Protein AF-A0A0M9DQA1-F1 (afdb_monomer_lite)

Sequence (60 aa):
MIHLNKEKLLADRERLINILKSKDLDENTHRLVREDLRSVEKELEEIEPNILNHEDSKHE

Radius of gyration: 13.13 Å; chains: 1; bounding box: 29×34×30 Å

Secondary structure (DSSP, 8-state):
-HHHHHHHHHHHHHHHHHHHT-TT--HHHHHHHHHHHHHHHHHHHHH-TTSTTTTS----

Structure (mmCIF, N/CA/C/O backbone):
data_AF-A0A0M9DQA1-F1
#
_entry.id   AF-A0A0M9DQA1-F1
#
loop_
_atom_site.group_PDB
_atom_site.id
_atom_site.type_symbol
_atom_site.label_atom_id
_atom_site.label_alt_id
_atom_site.label_comp_id
_atom_site.label_asym_id
_atom_site.label_entity_id
_atom_site.label_seq_id
_atom_site.pdbx_PDB_ins_code
_atom_site.Cartn_x
_atom_site.Cartn_y
_atom_site.Cartn_z
_atom_site.occupancy
_atom_site.B_iso_or_equiv
_atom_site.auth_seq_id
_atom_site.auth_comp_id
_atom_site.auth_asym_id
_atom_site.auth_atom_id
_atom_site.pdbx_PDB_model_num
ATOM 1 N N . MET A 1 1 ? -14.111 9.119 14.802 1.00 54.41 1 MET A N 1
ATOM 2 C CA . MET A 1 1 ? -12.929 9.457 13.973 1.00 54.41 1 MET A CA 1
ATOM 3 C C . MET A 1 1 ? -12.044 8.252 13.639 1.00 54.41 1 MET A C 1
ATOM 5 O O . MET A 1 1 ? -11.505 8.247 12.548 1.00 54.41 1 MET A O 1
ATOM 9 N N . ILE A 1 2 ? -11.930 7.216 14.484 1.00 56.16 2 ILE A N 1
ATOM 10 C CA . ILE A 1 2 ? -11.018 6.068 14.249 1.00 56.16 2 ILE A CA 1
ATOM 11 C C . ILE A 1 2 ? -11.391 5.214 13.012 1.00 56.16 2 ILE A C 1
ATOM 13 O O . ILE A 1 2 ? -10.506 4.762 12.295 1.00 56.16 2 ILE A O 1
ATOM 17 N N . HIS A 1 3 ? -12.684 5.051 12.698 1.00 55.88 3 HIS A N 1
ATOM 18 C CA . HIS A 1 3 ? -13.132 4.215 11.568 1.00 55.88 3 HIS A CA 1
ATOM 19 C C . HIS A 1 3 ? -12.666 4.723 10.188 1.00 55.88 3 HIS A C 1
ATOM 21 O O . HIS A 1 3 ? -12.323 3.918 9.331 1.00 55.88 3 HIS A O 1
ATOM 27 N N . LEU A 1 4 ? -12.574 6.046 9.996 1.00 61.38 4 LEU A N 1
ATOM 28 C CA . LEU A 1 4 ? -12.174 6.655 8.718 1.00 61.38 4 LEU A CA 1
ATOM 29 C C . LEU A 1 4 ? -10.685 6.440 8.391 1.00 61.38 4 LEU A C 1
ATOM 31 O O . LEU A 1 4 ? -10.319 6.378 7.220 1.00 61.38 4 LEU A O 1
ATOM 35 N N . ASN A 1 5 ? -9.829 6.296 9.409 1.00 79.44 5 ASN A N 1
ATOM 36 C CA . ASN A 1 5 ? -8.407 6.005 9.199 1.00 79.44 5 ASN A CA 1
ATOM 37 C C . ASN A 1 5 ? -8.176 4.542 8.809 1.00 79.44 5 ASN A C 1
ATOM 39 O O . ASN A 1 5 ? -7.325 4.271 7.969 1.00 79.44 5 ASN A O 1
ATOM 43 N N . LYS A 1 6 ? -8.960 3.610 9.363 1.00 83.25 6 LYS A N 1
ATOM 44 C CA . LYS A 1 6 ? -8.851 2.174 9.073 1.00 83.25 6 LYS A CA 1
ATOM 45 C C . LYS A 1 6 ? -9.115 1.858 7.598 1.00 83.25 6 LYS A C 1
ATOM 47 O O . LYS A 1 6 ? -8.298 1.203 6.962 1.00 83.25 6 LYS A O 1
ATOM 52 N N . GLU A 1 7 ? -10.233 2.333 7.045 1.00 86.25 7 GLU A N 1
ATOM 53 C CA . GLU A 1 7 ? -10.584 2.086 5.635 1.00 86.25 7 GLU A CA 1
ATOM 54 C C . GLU A 1 7 ? -9.553 2.689 4.677 1.00 86.25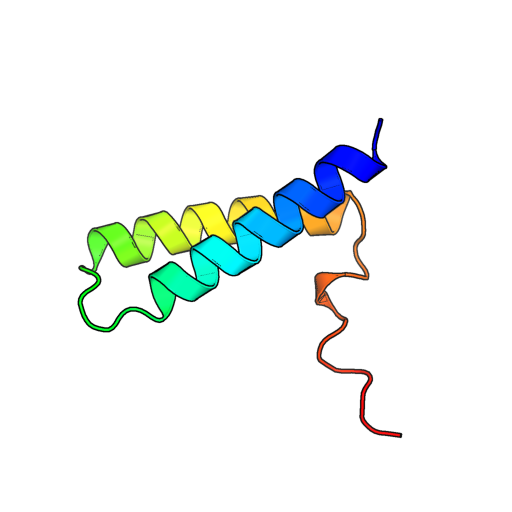 7 GLU A C 1
ATOM 56 O O . GLU A 1 7 ? -9.192 2.072 3.676 1.00 86.25 7 GLU A O 1
ATOM 61 N N . LYS A 1 8 ? -9.023 3.869 5.021 1.00 88.94 8 LYS A N 1
ATOM 62 C CA . LYS A 1 8 ? -7.958 4.512 4.253 1.00 88.94 8 LYS A CA 1
ATOM 63 C C . LYS A 1 8 ? -6.675 3.677 4.257 1.00 88.94 8 LYS A C 1
ATOM 65 O O . LYS A 1 8 ? -6.131 3.414 3.193 1.00 88.94 8 LYS A O 1
ATOM 70 N N . LEU A 1 9 ? -6.230 3.218 5.427 1.00 89.75 9 LEU A N 1
ATOM 71 C CA . LEU A 1 9 ? -5.029 2.390 5.553 1.00 89.75 9 LEU A CA 1
ATOM 72 C C . LEU A 1 9 ? -5.176 1.038 4.837 1.00 89.75 9 LEU A C 1
ATOM 74 O O . LEU A 1 9 ? -4.231 0.577 4.205 1.00 89.75 9 LEU A O 1
ATOM 78 N N . LEU A 1 10 ? -6.361 0.421 4.870 1.00 89.81 10 LEU A N 1
ATOM 79 C CA . LEU A 1 10 ? -6.644 -0.794 4.097 1.00 89.81 10 LEU A CA 1
ATOM 80 C C . LEU A 1 10 ? -6.535 -0.556 2.585 1.00 89.81 10 LEU A C 1
ATOM 82 O O . LEU A 1 10 ? -5.924 -1.358 1.879 1.00 89.81 10 LEU A O 1
ATOM 86 N N . ALA A 1 11 ? -7.089 0.555 2.093 1.00 91.19 11 ALA A N 1
ATOM 87 C CA . ALA A 1 11 ? -6.988 0.929 0.686 1.00 91.19 11 ALA A CA 1
ATOM 88 C C . ALA A 1 11 ? -5.534 1.227 0.273 1.00 91.19 11 ALA A C 1
ATOM 90 O O . ALA A 1 11 ? -5.096 0.794 -0.795 1.00 91.19 11 ALA A O 1
ATOM 91 N N . ASP A 1 12 ? -4.768 1.918 1.123 1.00 91.31 12 ASP A N 1
ATOM 92 C CA . ASP A 1 12 ? -3.339 2.164 0.904 1.00 91.31 12 ASP A CA 1
ATOM 93 C C . ASP A 1 12 ? -2.538 0.850 0.892 1.00 91.31 12 ASP A C 1
ATOM 95 O O . ASP A 1 12 ? -1.732 0.636 -0.015 1.00 91.31 12 ASP A O 1
ATOM 99 N N . ARG A 1 13 ? -2.820 -0.089 1.807 1.00 92.19 13 ARG A N 1
ATOM 100 C CA . ARG A 1 13 ? -2.207 -1.429 1.820 1.00 92.19 13 ARG A CA 1
ATOM 101 C C . ARG A 1 13 ? -2.443 -2.167 0.502 1.00 92.19 13 ARG A C 1
ATOM 103 O O . ARG A 1 13 ? -1.496 -2.664 -0.107 1.00 92.19 13 ARG A O 1
ATOM 110 N N . GLU A 1 14 ? -3.691 -2.232 0.040 1.00 92.56 14 GLU A N 1
ATOM 111 C CA . GLU A 1 14 ? -4.037 -2.915 -1.212 1.00 92.56 14 GLU A CA 1
ATOM 112 C C . GLU A 1 14 ? -3.364 -2.253 -2.422 1.00 92.56 14 GLU A C 1
ATOM 114 O O . GLU A 1 14 ? -2.829 -2.936 -3.303 1.00 92.56 14 GLU A O 1
ATOM 119 N N . ARG A 1 15 ? -3.314 -0.917 -2.441 1.00 93.00 15 ARG A N 1
ATOM 120 C CA . ARG A 1 15 ? -2.626 -0.151 -3.482 1.00 93.00 15 ARG A CA 1
ATOM 121 C C . ARG A 1 15 ? -1.132 -0.470 -3.526 1.00 93.00 15 ARG A C 1
ATOM 123 O O . ARG A 1 15 ? -0.612 -0.731 -4.609 1.00 93.00 15 ARG A O 1
ATOM 130 N N . LEU A 1 16 ? -0.454 -0.478 -2.380 1.00 93.12 16 LEU A N 1
ATOM 131 C CA . LEU A 1 16 ? 0.976 -0.786 -2.280 1.00 93.12 16 LEU A CA 1
ATOM 132 C C . LEU A 1 16 ? 1.267 -2.234 -2.704 1.00 93.12 16 LEU A C 1
ATOM 134 O O . LEU A 1 16 ? 2.189 -2.470 -3.482 1.00 93.12 16 LEU A O 1
ATOM 138 N N . ILE A 1 17 ? 0.429 -3.196 -2.303 1.00 92.25 17 ILE A N 1
ATOM 139 C CA . ILE A 1 17 ? 0.525 -4.592 -2.764 1.00 92.25 17 ILE A CA 1
ATOM 140 C C . ILE A 1 17 ? 0.356 -4.684 -4.285 1.00 92.25 17 ILE A C 1
ATOM 142 O O . ILE A 1 17 ? 1.106 -5.402 -4.945 1.00 92.25 17 ILE A O 1
ATOM 146 N N . ASN A 1 18 ? -0.604 -3.962 -4.865 1.00 92.94 18 ASN A N 1
ATOM 147 C CA . ASN A 1 18 ? -0.799 -3.945 -6.315 1.00 92.94 18 ASN A CA 1
ATOM 148 C C . ASN A 1 18 ? 0.394 -3.331 -7.058 1.00 92.94 18 ASN A C 1
ATOM 150 O O . ASN A 1 18 ? 0.756 -3.828 -8.123 1.00 92.94 18 ASN A O 1
ATOM 154 N N . ILE A 1 19 ? 1.045 -2.313 -6.487 1.00 91.19 19 ILE A N 1
ATOM 155 C CA . ILE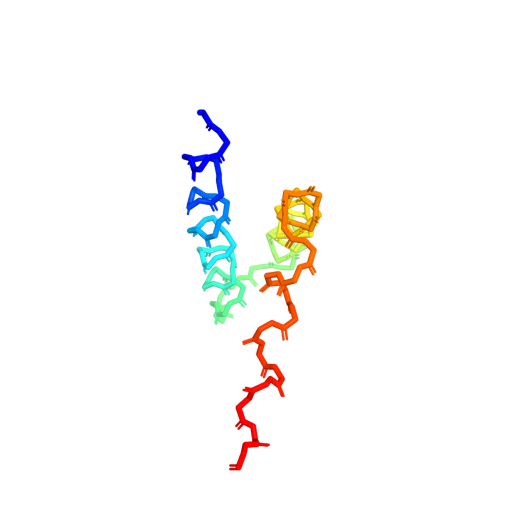 A 1 19 ? 2.292 -1.760 -7.031 1.00 91.19 19 ILE A CA 1
ATOM 156 C C . ILE A 1 19 ? 3.403 -2.819 -6.992 1.00 91.19 19 ILE A C 1
ATOM 158 O O . ILE A 1 19 ? 4.062 -3.032 -8.006 1.00 91.19 19 ILE A O 1
ATOM 162 N N . LEU A 1 20 ? 3.563 -3.544 -5.876 1.00 89.44 20 LEU A N 1
ATOM 163 C CA . LEU A 1 20 ? 4.554 -4.626 -5.747 1.00 89.44 20 LEU A CA 1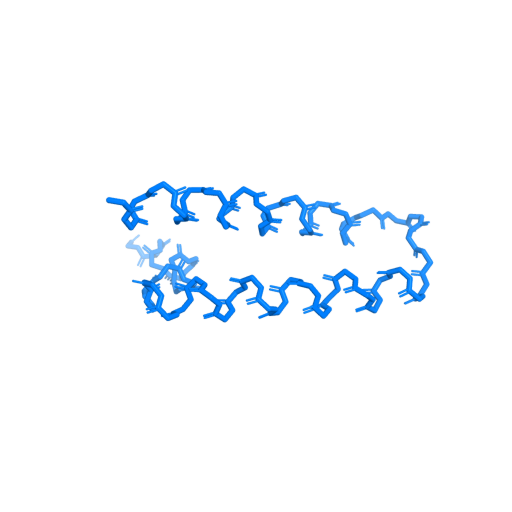
ATOM 164 C C . LEU A 1 20 ? 4.295 -5.816 -6.683 1.00 89.44 20 LEU A C 1
ATOM 166 O O . LEU A 1 20 ? 5.230 -6.526 -7.040 1.00 89.44 20 LEU A O 1
ATOM 170 N N . LYS A 1 21 ? 3.043 -6.047 -7.096 1.00 89.75 21 LYS A N 1
ATOM 171 C CA . LYS A 1 21 ? 2.690 -7.069 -8.099 1.00 89.75 21 LYS A CA 1
ATOM 172 C C . LYS A 1 21 ? 3.094 -6.677 -9.526 1.00 89.75 21 LYS A C 1
ATOM 174 O O . LYS A 1 21 ? 3.069 -7.536 -10.411 1.00 89.75 21 LYS A O 1
ATOM 179 N N . SER A 1 22 ? 3.431 -5.409 -9.771 1.00 89.75 22 SER A N 1
ATOM 180 C CA . SER A 1 22 ? 3.890 -4.950 -11.081 1.00 89.75 22 SER A CA 1
ATOM 181 C C . SER A 1 22 ? 5.238 -5.582 -11.429 1.00 89.75 22 SER A C 1
ATOM 183 O O . SER A 1 22 ? 6.188 -5.510 -10.654 1.00 89.75 22 SER A O 1
ATOM 185 N N . LYS A 1 23 ? 5.332 -6.197 -12.613 1.00 79.00 23 LYS A N 1
ATOM 186 C CA . LYS A 1 23 ? 6.549 -6.894 -13.070 1.00 79.00 23 LYS A CA 1
ATOM 187 C C . LYS A 1 23 ? 7.667 -5.943 -13.503 1.00 79.00 23 LYS A C 1
ATOM 189 O O . LYS A 1 23 ? 8.815 -6.363 -13.563 1.00 79.00 23 LYS A O 1
ATOM 194 N N . ASP A 1 24 ? 7.324 -4.690 -13.784 1.00 88.25 24 ASP A N 1
ATOM 195 C CA . ASP A 1 24 ? 8.236 -3.655 -14.282 1.00 88.25 24 ASP A CA 1
ATOM 196 C C . ASP A 1 24 ? 8.738 -2.716 -13.168 1.00 88.25 24 ASP A C 1
ATOM 198 O O . ASP A 1 24 ? 9.267 -1.641 -13.446 1.00 88.25 24 ASP A O 1
ATOM 202 N N . LEU A 1 25 ? 8.543 -3.084 -11.897 1.00 89.31 25 LEU A N 1
ATOM 203 C CA . LEU A 1 25 ? 8.976 -2.274 -10.762 1.00 89.31 25 LEU A CA 1
ATOM 204 C C . LEU A 1 25 ? 10.493 -2.405 -10.557 1.00 89.31 25 LEU A C 1
ATOM 206 O O . LEU A 1 25 ? 11.010 -3.511 -10.395 1.00 89.31 25 LEU A O 1
ATOM 210 N N . ASP A 1 26 ? 11.209 -1.281 -10.536 1.00 93.69 26 ASP A N 1
ATOM 211 C CA . ASP A 1 26 ? 12.642 -1.275 -10.240 1.00 93.69 26 ASP A CA 1
ATOM 212 C C . ASP A 1 26 ? 12.925 -1.625 -8.768 1.00 93.69 26 ASP A C 1
ATOM 214 O O . ASP A 1 26 ? 12.073 -1.464 -7.893 1.00 93.69 26 ASP A O 1
ATOM 218 N N . GLU A 1 27 ? 14.141 -2.097 -8.478 1.00 91.62 27 GLU A N 1
ATOM 219 C CA . GLU A 1 27 ? 14.528 -2.571 -7.141 1.00 91.62 27 GLU A CA 1
ATOM 220 C C . GLU A 1 27 ? 14.422 -1.478 -6.062 1.00 91.62 27 GLU A C 1
ATOM 222 O O . GLU A 1 27 ? 14.024 -1.758 -4.928 1.00 91.62 27 GLU A O 1
ATOM 227 N N . ASN A 1 28 ? 14.729 -0.224 -6.409 1.00 93.38 28 ASN A N 1
ATOM 228 C CA . ASN A 1 28 ? 14.666 0.890 -5.469 1.00 93.38 28 ASN A CA 1
ATOM 229 C C . ASN A 1 28 ? 13.213 1.237 -5.125 1.00 93.38 28 ASN A C 1
ATOM 231 O O . ASN A 1 28 ? 12.869 1.350 -3.948 1.00 93.38 28 ASN A O 1
ATOM 235 N N . THR A 1 29 ? 12.341 1.319 -6.130 1.00 90.94 29 THR A N 1
ATOM 236 C CA . THR A 1 29 ? 10.900 1.495 -5.930 1.00 90.94 29 THR A CA 1
ATOM 237 C C . THR A 1 29 ? 10.302 0.304 -5.187 1.00 90.94 29 THR A C 1
ATOM 239 O O . THR A 1 29 ? 9.528 0.496 -4.254 1.00 90.94 29 THR A O 1
ATOM 242 N N . HIS A 1 30 ? 10.710 -0.925 -5.506 1.00 93.50 30 HIS A N 1
ATOM 243 C CA . HIS A 1 30 ? 10.272 -2.116 -4.782 1.00 93.50 30 HIS A CA 1
ATOM 244 C C . HIS A 1 30 ? 10.652 -2.048 -3.296 1.00 93.50 30 HIS A C 1
ATOM 246 O O . HIS A 1 30 ? 9.847 -2.402 -2.432 1.00 93.50 30 HIS A O 1
ATOM 252 N N . ARG A 1 31 ? 11.863 -1.570 -2.973 1.00 94.00 31 ARG A N 1
ATOM 253 C CA . ARG A 1 31 ? 12.289 -1.375 -1.583 1.00 94.00 31 ARG A CA 1
ATOM 254 C C . ARG A 1 31 ? 11.442 -0.314 -0.885 1.00 94.00 31 ARG A C 1
ATOM 256 O O . ARG A 1 31 ? 10.929 -0.592 0.194 1.00 94.00 31 ARG A O 1
ATOM 263 N N . LEU A 1 32 ? 11.256 0.845 -1.517 1.00 93.94 32 LEU A N 1
ATOM 264 C CA . LEU A 1 32 ? 10.493 1.961 -0.955 1.00 93.94 32 LEU A CA 1
ATOM 265 C C . LEU A 1 32 ? 9.038 1.559 -0.663 1.00 93.94 32 LEU A C 1
ATOM 267 O O . LEU A 1 32 ? 8.555 1.720 0.451 1.00 93.94 32 LEU A O 1
ATOM 271 N N . VAL A 1 33 ? 8.378 0.926 -1.636 1.00 93.50 33 VAL A N 1
ATOM 272 C CA . VAL A 1 33 ? 6.985 0.471 -1.517 1.00 93.50 33 VAL A CA 1
ATOM 273 C C . VAL A 1 33 ? 6.840 -0.606 -0.437 1.00 93.50 33 VAL A C 1
ATOM 275 O O . VAL A 1 33 ? 5.822 -0.651 0.248 1.00 93.50 33 VAL A O 1
ATOM 278 N N . ARG A 1 34 ? 7.856 -1.456 -0.226 1.00 93.06 34 ARG A N 1
ATOM 279 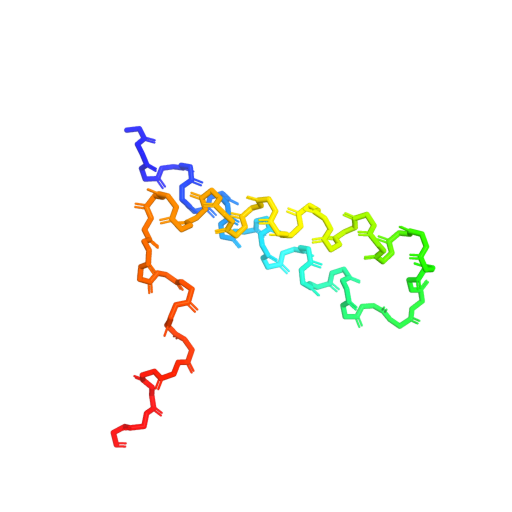C CA . ARG A 1 34 ? 7.877 -2.397 0.907 1.00 93.06 34 ARG A CA 1
ATOM 280 C C . ARG A 1 34 ? 7.983 -1.697 2.260 1.00 93.06 34 ARG A C 1
ATOM 282 O O . ARG A 1 34 ? 7.339 -2.144 3.206 1.00 93.06 34 ARG A O 1
ATOM 289 N N . GLU A 1 35 ? 8.809 -0.660 2.376 1.00 95.06 35 GLU A N 1
ATOM 290 C CA . GLU A 1 35 ? 8.939 0.113 3.619 1.00 95.06 35 GLU A CA 1
ATOM 291 C C . GLU A 1 35 ? 7.633 0.852 3.951 1.00 95.06 35 GLU A C 1
ATOM 293 O O . GLU A 1 35 ? 7.167 0.802 5.095 1.00 95.06 35 GLU A O 1
ATOM 298 N N . ASP A 1 36 ? 6.993 1.437 2.937 1.00 92.94 36 ASP A N 1
ATOM 299 C CA . ASP A 1 36 ? 5.681 2.076 3.064 1.00 92.94 36 ASP A CA 1
ATOM 300 C C . ASP A 1 36 ? 4.605 1.055 3.455 1.00 92.94 36 ASP A C 1
ATOM 302 O O . ASP A 1 36 ? 3.849 1.282 4.400 1.00 92.94 36 ASP A O 1
ATOM 306 N N . LEU A 1 37 ? 4.580 -0.111 2.797 1.00 93.38 37 LEU A N 1
ATOM 307 C CA . LEU A 1 37 ? 3.632 -1.185 3.106 1.00 93.38 37 LEU A CA 1
ATOM 308 C C . LEU A 1 37 ? 3.767 -1.633 4.561 1.00 93.38 37 LEU A C 1
ATOM 310 O O . LEU A 1 37 ? 2.767 -1.748 5.262 1.00 93.38 37 LEU A O 1
ATOM 314 N N . ARG A 1 38 ? 5.000 -1.817 5.039 1.00 93.12 38 ARG A N 1
ATOM 315 C CA . ARG A 1 38 ? 5.267 -2.212 6.424 1.00 93.12 38 ARG A CA 1
ATOM 316 C C . ARG A 1 38 ? 4.808 -1.154 7.428 1.00 93.12 38 ARG A C 1
ATOM 318 O O . ARG A 1 38 ? 4.363 -1.506 8.518 1.00 93.12 38 ARG A O 1
ATOM 325 N N . SER A 1 39 ? 4.928 0.125 7.080 1.00 92.69 39 SER A N 1
ATOM 326 C CA . SER A 1 39 ? 4.460 1.229 7.926 1.00 92.69 39 SER A CA 1
ATOM 327 C C . SER A 1 39 ? 2.936 1.225 8.032 1.00 92.69 39 SER A C 1
ATOM 329 O O . SER A 1 39 ? 2.407 1.239 9.140 1.00 92.69 39 SER A O 1
ATOM 331 N N . VAL A 1 40 ? 2.241 1.079 6.899 1.00 91.00 40 VAL A N 1
ATOM 332 C CA . VAL A 1 40 ? 0.775 0.973 6.848 1.00 91.00 40 VAL A CA 1
ATOM 333 C C . VAL A 1 40 ? 0.273 -0.262 7.598 1.00 91.00 40 VAL A C 1
ATOM 335 O O . VAL A 1 40 ? -0.693 -0.172 8.351 1.00 91.00 40 VAL A O 1
ATOM 338 N N . GLU A 1 41 ? 0.925 -1.416 7.434 1.00 90.25 41 GLU A N 1
ATOM 339 C CA . GLU A 1 41 ? 0.576 -2.638 8.169 1.00 90.25 41 GLU A CA 1
ATOM 340 C C . GLU A 1 41 ? 0.766 -2.466 9.678 1.00 90.25 41 GLU A C 1
ATOM 342 O O . GLU A 1 41 ? -0.087 -2.896 10.449 1.00 90.25 41 GLU A O 1
ATOM 347 N N . LYS A 1 42 ? 1.820 -1.770 10.113 1.00 89.88 42 LYS A N 1
ATOM 348 C CA . LYS A 1 42 ? 2.026 -1.465 11.530 1.00 89.88 42 LYS A CA 1
ATOM 349 C C . LYS A 1 42 ? 0.932 -0.547 12.085 1.00 89.88 42 LYS A C 1
ATOM 351 O O . LYS A 1 42 ? 0.387 -0.835 13.144 1.00 89.88 42 LYS A O 1
ATOM 356 N N . GLU A 1 43 ? 0.570 0.516 11.367 1.00 89.06 43 GLU A N 1
ATOM 357 C CA . GLU A 1 43 ? -0.535 1.396 11.776 1.00 89.06 43 GLU A CA 1
ATOM 358 C C . GLU A 1 43 ? -1.872 0.639 11.830 1.00 89.06 43 GLU A C 1
ATOM 360 O O . GLU A 1 43 ? -2.676 0.844 12.740 1.00 89.06 43 GLU A O 1
ATOM 365 N N . LEU A 1 44 ? -2.104 -0.275 10.883 1.00 88.44 44 LEU A N 1
ATOM 366 C CA . LEU A 1 44 ? -3.266 -1.163 10.891 1.00 88.44 44 LEU A CA 1
ATOM 367 C C . LEU A 1 44 ? -3.260 -2.112 12.091 1.00 88.44 44 LEU A C 1
ATOM 369 O O . LEU A 1 44 ? -4.314 -2.302 12.689 1.00 88.44 44 LEU A O 1
ATOM 373 N N . GLU A 1 45 ? -2.109 -2.673 12.460 1.00 88.25 45 GLU A N 1
ATOM 374 C CA . GLU A 1 45 ? -1.955 -3.537 13.636 1.00 88.25 45 GLU A CA 1
ATOM 375 C C . GLU A 1 45 ? -2.234 -2.778 14.943 1.00 88.25 45 GLU A C 1
ATOM 377 O O . GLU A 1 45 ? -2.902 -3.307 15.831 1.00 88.25 45 GLU A O 1
ATOM 382 N N . GLU A 1 46 ? -1.795 -1.518 15.049 1.00 86.62 46 GLU A N 1
ATOM 383 C CA . GLU A 1 46 ? -2.067 -0.661 16.212 1.00 86.62 46 GLU A CA 1
ATOM 384 C C . GLU A 1 46 ? -3.558 -0.299 16.343 1.00 86.62 46 GLU A C 1
ATOM 386 O O . GLU A 1 46 ? -4.065 -0.138 17.456 1.00 86.62 46 GLU A O 1
ATOM 391 N N . ILE A 1 47 ? -4.275 -0.182 15.220 1.00 83.88 47 ILE A N 1
ATOM 392 C CA . ILE A 1 47 ? -5.714 0.120 15.197 1.00 83.88 47 ILE A CA 1
ATOM 393 C C . ILE A 1 47 ? -6.558 -1.144 15.399 1.00 83.88 47 ILE A C 1
ATOM 395 O O . ILE A 1 47 ? -7.540 -1.123 16.142 1.00 83.88 47 ILE A O 1
ATOM 399 N N . GLU A 1 48 ? -6.216 -2.232 14.713 1.00 79.44 48 GLU A N 1
ATOM 400 C CA . GLU A 1 48 ? -6.921 -3.507 14.756 1.00 79.44 48 GLU A CA 1
ATOM 401 C C . GLU A 1 48 ? -5.938 -4.675 14.532 1.00 79.44 48 GLU A C 1
ATOM 403 O O . GLU A 1 48 ? -5.740 -5.123 13.401 1.00 79.44 48 GLU A O 1
ATOM 408 N N . PRO A 1 49 ? -5.369 -5.254 15.604 1.00 75.62 49 PRO A N 1
ATOM 409 C CA . PRO A 1 49 ? -4.344 -6.301 15.498 1.00 75.62 49 PRO A CA 1
ATOM 410 C C . PRO A 1 49 ? -4.852 -7.604 14.852 1.00 75.62 49 PRO A C 1
ATOM 412 O O . PRO A 1 49 ? -4.073 -8.455 14.427 1.00 75.62 49 PRO A O 1
ATOM 415 N N . ASN A 1 50 ? -6.172 -7.768 14.735 1.00 74.94 50 ASN A N 1
ATOM 416 C CA . ASN A 1 50 ? -6.793 -8.926 14.090 1.00 74.94 50 ASN A CA 1
ATOM 417 C C . ASN A 1 50 ? -6.960 -8.773 12.571 1.00 74.94 50 ASN A C 1
ATOM 419 O O . ASN A 1 50 ? -7.330 -9.737 11.905 1.00 74.94 50 ASN A O 1
ATOM 423 N N . ILE A 1 51 ? -6.688 -7.595 12.003 1.00 73.62 51 ILE A N 1
ATOM 424 C CA . ILE A 1 51 ? -6.989 -7.318 10.595 1.00 73.62 51 ILE A CA 1
ATOM 425 C C . ILE A 1 51 ? -6.004 -7.975 9.629 1.00 73.62 51 ILE A C 1
ATOM 427 O O . ILE A 1 51 ? -6.389 -8.403 8.544 1.00 73.62 51 ILE A O 1
ATOM 431 N N . LEU A 1 52 ? -4.743 -8.102 10.047 1.00 66.94 52 LEU A N 1
ATOM 432 C CA . LEU A 1 52 ? -3.685 -8.756 9.276 1.00 66.94 52 LEU A CA 1
ATOM 433 C C . LEU A 1 52 ? -3.742 -10.289 9.387 1.00 66.94 52 LEU A C 1
ATOM 435 O O . LEU A 1 52 ? -3.165 -10.980 8.557 1.00 66.94 52 LEU A O 1
ATOM 439 N N . ASN A 1 53 ? -4.471 -10.823 10.374 1.00 62.12 53 ASN A N 1
ATOM 440 C CA . AS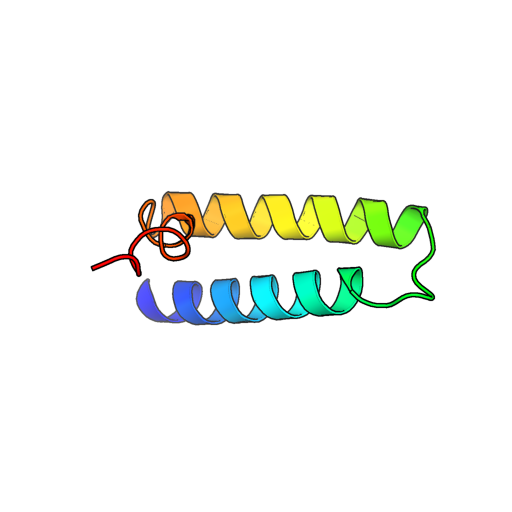N A 1 53 ? -4.661 -12.264 10.586 1.00 62.12 53 ASN A CA 1
ATOM 441 C C . ASN A 1 53 ? -5.841 -12.847 9.781 1.00 62.12 53 ASN A C 1
ATOM 443 O O . ASN A 1 53 ? -6.087 -14.052 9.810 1.00 62.12 53 ASN A O 1
ATOM 447 N N . HIS A 1 54 ? -6.588 -12.012 9.054 1.00 50.16 54 HIS A N 1
ATOM 448 C CA . HIS A 1 54 ? -7.839 -12.413 8.409 1.00 50.16 54 HIS A CA 1
ATOM 449 C C . HIS A 1 54 ? -7.671 -13.090 7.031 1.00 50.16 54 HIS A C 1
ATOM 451 O O . HIS A 1 54 ? -8.649 -13.188 6.288 1.00 50.16 54 HIS A O 1
ATOM 457 N N . GLU A 1 55 ? -6.473 -13.586 6.694 1.00 50.59 55 GLU A N 1
ATOM 458 C CA . GLU A 1 55 ? -6.253 -14.482 5.542 1.00 50.59 55 GLU A CA 1
ATOM 459 C C . GLU A 1 55 ? -6.090 -15.971 5.924 1.00 50.59 55 GLU A C 1
ATOM 461 O O . GLU A 1 55 ? -6.068 -16.803 5.024 1.00 50.59 55 GLU A O 1
ATOM 466 N N . ASP A 1 56 ? -6.097 -16.344 7.217 1.00 45.78 56 ASP A N 1
ATOM 467 C CA . ASP A 1 56 ? -5.943 -17.758 7.642 1.00 45.78 56 ASP A CA 1
ATOM 468 C C . ASP A 1 56 ? -7.216 -18.406 8.241 1.00 45.78 56 ASP A C 1
ATOM 470 O O . ASP A 1 56 ? -7.263 -19.610 8.465 1.00 45.78 56 ASP A O 1
ATOM 474 N N . SER A 1 57 ? -8.308 -17.660 8.464 1.00 39.28 57 SER A N 1
ATOM 475 C CA . SER A 1 57 ? -9.570 -18.210 9.021 1.00 39.28 57 SER A CA 1
ATOM 476 C C . SER A 1 57 ? -10.669 -18.464 7.979 1.00 39.28 57 SER A C 1
ATOM 478 O O . SER A 1 57 ? -11.845 -18.190 8.213 1.00 39.28 57 SER A O 1
ATOM 480 N N . LYS A 1 58 ? -10.304 -19.012 6.813 1.00 44.56 58 LYS A N 1
ATOM 481 C CA . LYS A 1 58 ? -11.257 -19.669 5.895 1.00 44.56 58 LYS A CA 1
ATOM 482 C C . LYS A 1 58 ? -10.837 -21.102 5.570 1.00 44.56 58 LYS A C 1
ATOM 484 O O . LYS A 1 58 ? -10.768 -21.483 4.406 1.00 44.56 58 LYS A O 1
ATOM 489 N N . HIS A 1 59 ? -10.602 -21.907 6.595 1.00 42.03 59 HIS A N 1
ATOM 490 C CA . HIS A 1 59 ? -10.729 -23.360 6.497 1.00 42.03 59 HIS A CA 1
ATOM 491 C C . HIS A 1 59 ? -11.652 -23.821 7.630 1.00 42.03 59 HIS A C 1
ATOM 493 O O . HIS A 1 59 ? -11.198 -24.236 8.691 1.00 42.03 59 HIS A O 1
ATOM 499 N N . GLU A 1 60 ? -12.956 -23.643 7.400 1.00 39.75 60 GLU A N 1
ATOM 500 C CA . GLU A 1 60 ? -14.0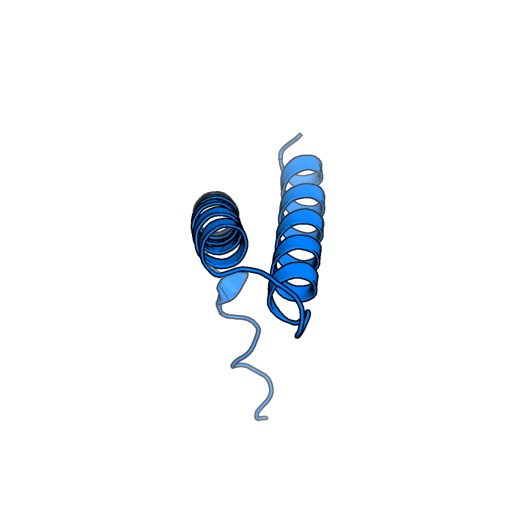00 -24.487 7.995 1.00 39.75 60 GLU A CA 1
ATOM 501 C C . GLU A 1 60 ? -14.275 -25.648 7.032 1.00 39.75 60 GLU A C 1
ATOM 503 O O . GLU A 1 60 ? -14.256 -25.389 5.801 1.00 39.75 60 GLU A O 1
#

Foldseek 3Di:
DLVVLLVVLVVLLVVLVVQCVDPPDDPVNNVVSVVVNVVSVVVNCVSPVCPVVVVPPPDD

pLDDT: mean 80.96, std 16.7, range [39.28, 95.06]